Protein AF-A0A953WF84-F1 (afdb_monomer)

Nearest PDB structures (foldseek):
  5voz-assembly1_S  TM=5.093E-01  e=3.226E+00  Saccharomyces cerevisiae S288C

Mean predicted aligned error: 10.52 Å

pLDDT: mean 82.73, std 19.73, range [38.16, 98.19]

Secondary structure (DSSP, 8-state):
------------S--SS-----SS-HHHHHHHHHHHHHHHHHHHHHHHHHHHHHHTT---SSHHHHHHHHHHHHHHHHHHHHHHHHHHHHHHHTTPPPPPPPTT------HHHHHHHHHHHHHHHHHHH-

Sequence (130 aa):
MMARVALAAVALLATACTSPVSTGDRKAEADACAQLALTAANSVSELAFARIERMKVMRFASEEAMKAYTDETERLQMEAIRLDNINVSLSKRYGMPGIELDPGLTEDPTDESAAAAIAAADACAAPLLT

Solvent-accessible surface area (backbone atoms only — not comparable to full-atom values): 7764 Å² total; per-residue (Å²): 136,90,82,79,88,82,96,81,86,90,82,87,88,88,83,86,85,74,76,78,78,66,97,70,54,73,52,62,54,39,50,54,26,21,52,40,14,39,52,28,14,49,42,25,37,52,35,27,49,54,50,56,61,47,57,78,74,57,84,65,94,43,70,66,54,44,49,55,53,50,54,53,37,52,49,31,45,54,47,16,54,51,26,39,49,48,19,55,50,37,22,63,75,58,75,47,73,85,85,75,81,73,91,86,78,77,73,92,54,44,77,66,57,35,52,52,33,48,53,51,21,49,65,55,35,49,86,77,73,112

Structure (mmCIF, N/CA/C/O backbone):
data_AF-A0A953WF84-F1
#
_entry.id   AF-A0A953WF84-F1
#
loop_
_atom_site.group_PDB
_atom_site.id
_atom_site.type_symbol
_atom_site.label_atom_id
_atom_site.label_alt_id
_atom_site.label_comp_id
_atom_site.label_asym_id
_atom_site.label_entity_id
_atom_site.label_seq_id
_atom_site.pdbx_PDB_ins_code
_atom_site.Cartn_x
_atom_site.Cartn_y
_atom_site.Cartn_z
_atom_site.occupancy
_atom_site.B_iso_or_equiv
_atom_site.auth_seq_id
_atom_site.auth_comp_id
_atom_site.auth_asym_id
_atom_site.auth_atom_id
_atom_site.pdbx_PDB_model_num
ATOM 1 N N . MET A 1 1 ? -23.729 -52.289 -29.976 1.00 38.16 1 MET A N 1
ATOM 2 C CA . MET A 1 1 ? -22.721 -51.668 -30.861 1.00 38.16 1 MET A CA 1
ATOM 3 C C . MET A 1 1 ? -22.433 -50.275 -30.343 1.00 38.16 1 MET A C 1
ATOM 5 O O . MET A 1 1 ? -23.351 -49.591 -29.917 1.00 38.16 1 MET A O 1
ATOM 9 N N . MET A 1 2 ? -21.148 -49.948 -30.265 1.00 41.16 2 MET A N 1
ATOM 10 C CA . MET A 1 2 ? -20.580 -48.754 -29.647 1.00 41.16 2 MET A CA 1
ATOM 11 C C . MET A 1 2 ? -20.964 -47.467 -30.388 1.00 41.16 2 MET A C 1
ATOM 13 O O . MET A 1 2 ? -20.921 -47.445 -31.612 1.00 41.16 2 MET A O 1
ATOM 17 N N . ALA A 1 3 ? -21.192 -46.386 -29.641 1.00 42.09 3 ALA A N 1
ATOM 18 C CA . ALA A 1 3 ? -20.894 -45.027 -30.089 1.00 42.09 3 ALA A CA 1
ATOM 19 C C . ALA A 1 3 ? -20.484 -44.186 -28.867 1.00 42.09 3 ALA A C 1
ATOM 21 O O . ALA A 1 3 ? -21.308 -43.681 -28.111 1.00 42.09 3 ALA A O 1
ATOM 22 N N . ARG A 1 4 ? -19.167 -44.140 -28.641 1.00 49.97 4 ARG A N 1
ATOM 23 C CA . ARG A 1 4 ? -18.475 -43.076 -27.902 1.00 49.97 4 ARG A CA 1
ATOM 24 C C . ARG A 1 4 ? -18.451 -41.812 -28.783 1.00 49.97 4 ARG A C 1
ATOM 26 O O . ARG A 1 4 ? -18.618 -41.946 -29.992 1.00 49.97 4 ARG A O 1
ATOM 33 N N . VAL A 1 5 ? -18.071 -40.675 -28.179 1.00 42.22 5 VAL A N 1
ATOM 34 C CA . VAL A 1 5 ? -17.692 -39.374 -28.797 1.00 42.22 5 VAL A CA 1
ATOM 35 C C . VAL A 1 5 ? -18.885 -38.400 -28.920 1.00 42.22 5 VAL A C 1
ATOM 37 O O . VAL A 1 5 ? -19.907 -38.774 -29.466 1.00 42.22 5 VAL A O 1
ATOM 40 N N . ALA A 1 6 ? -18.892 -37.159 -28.414 1.00 41.75 6 ALA A N 1
ATOM 41 C CA . ALA A 1 6 ? -17.847 -36.271 -27.902 1.00 41.75 6 ALA A CA 1
ATOM 42 C C . ALA A 1 6 ? -18.375 -35.421 -26.724 1.00 41.75 6 ALA A C 1
ATOM 44 O O . ALA A 1 6 ? -19.303 -34.633 -26.887 1.00 41.75 6 ALA A O 1
ATOM 45 N N . LEU A 1 7 ? -17.733 -35.529 -25.558 1.00 44.94 7 LEU A N 1
ATOM 46 C CA . LEU A 1 7 ? -17.703 -34.466 -24.550 1.00 44.94 7 LEU A CA 1
ATOM 47 C C . LEU A 1 7 ? -16.494 -33.585 -24.888 1.00 44.94 7 LEU A C 1
ATOM 49 O O . LEU A 1 7 ? -15.373 -33.956 -24.558 1.00 44.94 7 LEU A O 1
ATOM 53 N N . ALA A 1 8 ? -16.698 -32.475 -25.595 1.00 45.12 8 ALA A N 1
ATOM 54 C CA . ALA A 1 8 ? -15.702 -31.408 -25.738 1.00 45.12 8 ALA A CA 1
ATOM 55 C C . ALA A 1 8 ? -16.340 -30.180 -26.406 1.00 45.12 8 ALA A C 1
ATOM 57 O O . ALA A 1 8 ? -16.196 -29.976 -27.606 1.00 45.12 8 ALA A O 1
ATOM 58 N N . ALA A 1 9 ? -17.079 -29.373 -25.643 1.00 45.41 9 ALA A N 1
ATOM 59 C CA . ALA A 1 9 ? -17.528 -28.055 -26.106 1.00 45.41 9 ALA A CA 1
ATOM 60 C C . ALA A 1 9 ? -17.772 -27.077 -24.943 1.00 45.41 9 ALA A C 1
ATOM 62 O O . ALA A 1 9 ? -18.699 -26.276 -24.981 1.00 45.41 9 ALA A O 1
ATOM 63 N N . VAL A 1 10 ? -16.944 -27.139 -23.895 1.00 47.72 10 VAL A N 1
ATOM 64 C CA . VAL A 1 10 ? -16.883 -26.095 -22.855 1.00 47.72 10 VAL A CA 1
ATOM 65 C C . VAL A 1 10 ? -15.442 -25.608 -22.762 1.00 47.72 10 VAL A C 1
ATOM 67 O O . VAL A 1 10 ? -14.735 -25.834 -21.790 1.00 47.72 10 VAL A O 1
ATOM 70 N N . ALA A 1 11 ? -14.966 -25.026 -23.854 1.00 51.31 11 ALA A N 1
ATOM 71 C CA . ALA A 1 11 ? -13.670 -24.371 -23.916 1.00 51.31 11 ALA A CA 1
ATOM 72 C C . ALA A 1 11 ? -13.748 -23.276 -24.973 1.00 51.31 11 ALA A C 1
ATOM 74 O O . ALA A 1 11 ? -13.166 -23.425 -26.033 1.00 51.31 11 ALA A O 1
ATOM 75 N N . LEU A 1 12 ? -14.543 -22.234 -24.724 1.00 44.34 12 LEU A N 1
ATOM 76 C CA . LEU A 1 12 ? -14.562 -20.992 -25.504 1.00 44.34 12 LEU A CA 1
ATOM 77 C C . LEU A 1 12 ? -15.381 -19.962 -24.724 1.00 44.34 12 LEU A C 1
ATOM 79 O O . LEU A 1 12 ? -16.587 -19.886 -24.907 1.00 44.34 12 LEU A O 1
ATOM 83 N N . LEU A 1 13 ? -14.726 -19.248 -23.805 1.00 43.62 13 LEU A N 1
ATOM 84 C CA . LEU A 1 13 ? -15.072 -17.885 -23.350 1.00 43.62 13 LEU A CA 1
ATOM 85 C C . LEU A 1 13 ? -13.952 -17.294 -22.458 1.00 43.62 13 LEU A C 1
ATOM 87 O O . LEU A 1 13 ? -14.205 -16.472 -21.589 1.00 43.62 13 LEU A O 1
ATOM 91 N N . ALA A 1 14 ? -12.693 -17.700 -22.676 1.00 49.69 14 ALA A N 1
ATOM 92 C CA . ALA A 1 14 ? -11.526 -17.177 -21.951 1.00 49.69 14 ALA A CA 1
ATOM 93 C C . ALA A 1 14 ? -10.543 -16.430 -22.872 1.00 49.69 14 ALA A C 1
ATOM 95 O O . ALA A 1 14 ? -9.341 -16.419 -22.634 1.00 49.69 14 ALA A O 1
ATOM 96 N N . THR A 1 15 ? -11.033 -15.824 -23.956 1.00 47.06 15 THR A N 1
ATOM 97 C CA . THR A 1 15 ? -10.188 -15.097 -24.915 1.00 47.06 15 THR A CA 1
ATOM 98 C C . THR A 1 15 ? -10.786 -13.737 -25.242 1.00 47.06 15 THR A C 1
ATOM 100 O O . THR A 1 15 ? -11.268 -13.516 -26.349 1.00 47.06 15 TH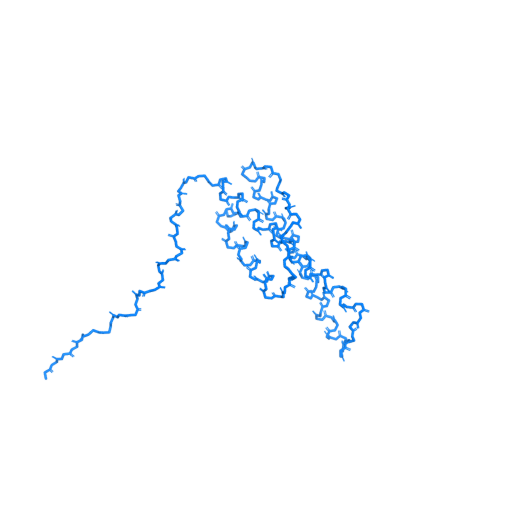R A O 1
ATOM 103 N N . ALA A 1 16 ? -10.788 -12.836 -24.262 1.00 43.97 16 ALA A N 1
ATOM 104 C CA . ALA A 1 16 ? -10.952 -11.402 -24.498 1.00 43.97 16 ALA A CA 1
ATOM 105 C C . ALA A 1 16 ? -10.440 -10.588 -23.296 1.00 43.97 16 ALA A C 1
ATOM 107 O O . ALA A 1 16 ? -11.210 -9.869 -22.684 1.00 43.97 16 ALA A O 1
ATOM 108 N N . CYS A 1 17 ? -9.166 -10.761 -22.925 1.00 47.59 17 CYS A N 1
ATOM 109 C CA . CYS A 1 17 ? -8.367 -9.793 -22.148 1.00 47.59 17 CYS A CA 1
ATOM 110 C C . CYS A 1 17 ? -6.875 -10.174 -22.216 1.00 47.59 17 CYS A C 1
ATOM 112 O O . CYS A 1 17 ? -6.156 -10.175 -21.226 1.00 47.59 17 CYS A O 1
ATOM 114 N N . THR A 1 18 ? -6.396 -10.559 -23.395 1.00 46.69 18 THR A N 1
ATOM 115 C CA . THR A 1 18 ? -4.960 -10.665 -23.668 1.00 46.69 18 THR A CA 1
ATOM 116 C C . THR A 1 18 ? -4.685 -9.838 -24.904 1.00 46.69 18 THR A C 1
ATOM 118 O O . THR A 1 18 ? -4.525 -10.347 -26.011 1.00 46.69 18 THR A O 1
ATOM 121 N N . SER A 1 19 ? -4.668 -8.519 -24.712 1.00 45.44 19 SER A N 1
ATOM 122 C CA . SER A 1 19 ? -3.903 -7.671 -25.616 1.00 45.44 19 SER A CA 1
ATOM 123 C C . SER A 1 19 ? -2.487 -8.251 -25.654 1.00 45.44 19 SER A C 1
ATOM 125 O O . SER A 1 19 ? -1.913 -8.476 -24.583 1.00 45.44 19 SER A O 1
ATOM 127 N N . PRO A 1 20 ? -1.933 -8.573 -26.834 1.00 42.94 20 PRO A N 1
ATOM 128 C CA . PRO A 1 20 ? -0.552 -9.002 -26.909 1.00 42.94 20 PRO A CA 1
ATOM 129 C C . PRO A 1 20 ? 0.289 -7.866 -26.334 1.00 42.94 20 PRO A C 1
ATOM 131 O O . PRO A 1 20 ? 0.238 -6.742 -26.834 1.00 42.94 20 PRO A O 1
ATOM 134 N N . VAL A 1 21 ? 1.019 -8.160 -25.258 1.00 48.56 21 VAL A N 1
ATOM 135 C CA . VAL A 1 21 ? 2.111 -7.315 -24.788 1.00 48.56 21 VAL A CA 1
ATOM 136 C C . VAL A 1 21 ? 3.058 -7.178 -25.972 1.00 48.56 21 VAL A C 1
ATOM 138 O O . VAL A 1 21 ? 3.762 -8.115 -26.353 1.00 48.56 21 VAL A O 1
ATOM 141 N N . SER A 1 22 ? 2.975 -6.028 -26.635 1.00 42.84 22 SER A N 1
ATOM 142 C CA . SER A 1 22 ? 3.999 -5.575 -27.556 1.00 42.84 22 SER A CA 1
ATOM 143 C C . SER A 1 22 ? 5.312 -5.678 -26.792 1.00 42.84 22 SER A C 1
ATOM 145 O O . SER A 1 22 ? 5.440 -5.094 -25.724 1.00 42.84 22 SER A O 1
ATOM 147 N N . THR A 1 23 ? 6.307 -6.387 -27.318 1.00 47.75 23 THR A N 1
ATOM 148 C CA . THR A 1 23 ? 7.679 -6.397 -26.779 1.00 47.75 23 THR A CA 1
ATOM 149 C C . THR A 1 23 ? 8.375 -5.030 -26.938 1.00 47.75 23 THR A C 1
ATOM 151 O O . THR A 1 23 ? 9.590 -4.955 -27.110 1.00 47.75 23 THR A O 1
ATOM 154 N N . GLY A 1 24 ? 7.607 -3.943 -26.957 1.00 56.66 24 GLY A N 1
ATOM 155 C CA . GLY A 1 24 ? 8.000 -2.584 -27.261 1.00 56.66 24 GLY A CA 1
ATOM 156 C C . GLY A 1 24 ? 7.669 -1.686 -26.082 1.00 56.66 24 GLY A C 1
ATOM 157 O O . GLY A 1 24 ? 6.524 -1.291 -25.904 1.00 56.66 24 GLY A O 1
ATOM 158 N N . ASP A 1 25 ? 8.731 -1.358 -25.354 1.00 80.12 25 ASP A N 1
ATOM 159 C CA . ASP A 1 25 ? 8.847 -0.366 -24.287 1.00 80.12 25 ASP A CA 1
ATOM 160 C C . ASP A 1 25 ? 8.451 -0.798 -22.862 1.00 80.12 25 ASP A C 1
ATOM 162 O O . ASP A 1 25 ? 7.482 -0.329 -22.270 1.00 80.12 25 ASP A O 1
ATOM 166 N N . ARG A 1 26 ? 9.312 -1.627 -22.246 1.00 87.69 26 ARG A N 1
ATOM 167 C CA . ARG A 1 26 ? 9.243 -1.969 -20.809 1.00 87.69 26 ARG A CA 1
ATOM 168 C C . ARG A 1 26 ? 9.201 -0.740 -19.894 1.00 87.69 26 ARG A C 1
ATOM 170 O O . ARG A 1 26 ? 8.786 -0.865 -18.748 1.00 87.69 26 ARG A O 1
ATOM 177 N N . LYS A 1 27 ? 9.651 0.429 -20.366 1.00 89.44 27 LYS A N 1
ATOM 178 C CA . LYS A 1 27 ? 9.535 1.683 -19.620 1.00 89.44 27 LYS A CA 1
ATOM 179 C C . LYS A 1 27 ? 8.082 2.154 -19.557 1.00 89.44 27 LYS A C 1
ATOM 181 O O . LYS A 1 27 ? 7.643 2.537 -18.485 1.00 89.44 27 LYS A O 1
ATOM 186 N N . ALA A 1 28 ? 7.334 2.071 -20.655 1.00 90.12 28 ALA A N 1
ATOM 187 C CA . ALA A 1 28 ? 5.911 2.412 -20.673 1.00 90.12 28 ALA A CA 1
ATOM 188 C C . ALA A 1 28 ? 5.080 1.452 -19.802 1.00 90.12 28 ALA A C 1
ATOM 190 O O . ALA A 1 28 ? 4.174 1.880 -19.094 1.00 90.12 28 ALA A O 1
ATOM 191 N N . GLU A 1 29 ? 5.422 0.161 -19.795 1.00 92.50 29 GLU A N 1
ATOM 192 C CA . GLU A 1 29 ? 4.809 -0.813 -18.878 1.00 92.50 29 GLU A CA 1
ATOM 193 C C . GLU A 1 29 ? 5.123 -0.495 -17.413 1.00 92.50 29 GLU A C 1
ATOM 195 O O . GLU A 1 29 ? 4.232 -0.516 -16.566 1.00 92.50 29 GLU A O 1
ATOM 200 N N . ALA A 1 30 ? 6.385 -0.173 -17.112 1.00 93.12 30 ALA A N 1
ATOM 201 C CA . ALA A 1 30 ? 6.794 0.221 -15.772 1.00 93.12 30 ALA A CA 1
ATOM 202 C C . ALA A 1 30 ? 6.090 1.495 -15.305 1.00 93.12 30 ALA A C 1
ATOM 204 O O . ALA A 1 30 ? 5.699 1.548 -14.144 1.00 93.12 30 ALA A O 1
ATOM 205 N N . ASP A 1 31 ? 5.899 2.473 -16.188 1.00 92.25 31 ASP A N 1
ATOM 206 C CA . ASP A 1 31 ? 5.185 3.720 -15.901 1.00 92.25 31 ASP A CA 1
ATOM 207 C C . ASP A 1 31 ? 3.725 3.439 -15.522 1.00 92.25 31 ASP A C 1
ATOM 209 O O . ASP A 1 31 ? 3.262 3.835 -14.453 1.00 92.25 31 ASP A O 1
ATOM 213 N N . ALA A 1 32 ? 3.029 2.628 -16.327 1.00 91.50 32 ALA A N 1
ATOM 214 C CA . ALA A 1 32 ? 1.656 2.218 -16.045 1.00 91.50 32 ALA A CA 1
ATOM 215 C C . ALA A 1 32 ? 1.531 1.439 -14.722 1.00 91.50 32 ALA A C 1
ATOM 217 O O . ALA A 1 32 ? 0.626 1.705 -13.927 1.00 91.50 32 ALA A O 1
ATOM 218 N N . CYS A 1 33 ? 2.445 0.501 -14.448 1.00 94.88 33 CYS A N 1
ATOM 219 C CA . CYS A 1 33 ? 2.430 -0.246 -13.190 1.00 94.88 33 CYS A CA 1
ATOM 220 C C . CYS A 1 33 ? 2.809 0.619 -11.981 1.00 94.88 33 CYS A C 1
ATOM 222 O O . CYS A 1 33 ? 2.267 0.414 -10.896 1.00 94.88 33 CYS A O 1
ATOM 224 N N . ALA A 1 34 ? 3.710 1.589 -12.145 1.00 93.81 34 ALA A N 1
ATOM 225 C CA . ALA A 1 34 ? 4.079 2.524 -11.089 1.00 93.81 34 ALA A CA 1
ATOM 226 C C . ALA A 1 34 ? 2.917 3.473 -10.754 1.00 93.81 34 ALA A C 1
ATOM 228 O O . ALA A 1 34 ? 2.628 3.677 -9.575 1.00 93.81 34 ALA A O 1
ATOM 229 N N . GLN A 1 35 ? 2.183 3.954 -11.763 1.00 92.38 35 GLN A N 1
ATOM 230 C CA . GLN A 1 35 ? 0.948 4.716 -11.568 1.00 92.38 35 GLN A CA 1
ATOM 231 C C . GLN A 1 35 ? -0.115 3.886 -10.840 1.00 92.38 35 GLN A C 1
ATOM 233 O O . GLN A 1 35 ? -0.728 4.372 -9.892 1.00 92.38 35 GLN A O 1
ATOM 238 N N . LEU A 1 36 ? -0.312 2.624 -11.238 1.00 92.38 36 LEU A N 1
ATOM 239 C CA . LEU A 1 36 ? -1.273 1.733 -10.587 1.00 92.38 36 LEU A CA 1
ATOM 240 C C . LE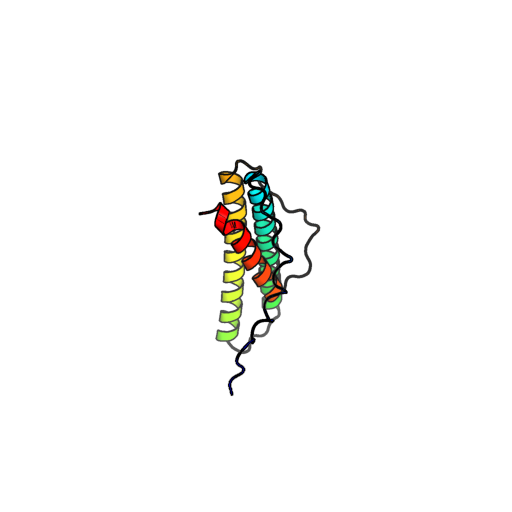U A 1 36 ? -0.908 1.471 -9.118 1.00 92.38 36 LEU A C 1
ATOM 242 O O . LEU A 1 36 ? -1.780 1.522 -8.253 1.00 92.38 36 LEU A O 1
ATOM 246 N N . ALA A 1 37 ? 0.376 1.236 -8.828 1.00 94.88 37 ALA A N 1
ATOM 247 C CA . ALA A 1 37 ? 0.869 1.066 -7.464 1.00 94.88 37 ALA A CA 1
ATOM 248 C C . ALA A 1 37 ? 0.664 2.331 -6.622 1.00 94.88 37 ALA A C 1
ATOM 250 O O . ALA A 1 37 ? 0.223 2.238 -5.480 1.00 94.88 37 ALA A O 1
ATOM 251 N N . LEU A 1 38 ? 0.909 3.511 -7.194 1.00 93.75 38 LEU A N 1
ATOM 252 C CA . LEU A 1 38 ? 0.684 4.783 -6.517 1.00 93.75 38 LEU A CA 1
ATOM 253 C C . LEU A 1 38 ? -0.807 5.032 -6.232 1.00 93.75 38 LEU A C 1
ATOM 255 O O . LEU A 1 38 ? -1.166 5.412 -5.116 1.00 93.75 38 LEU A O 1
ATOM 259 N N . THR A 1 39 ? -1.689 4.776 -7.201 1.00 91.44 39 THR A N 1
ATOM 260 C CA . THR A 1 39 ? -3.146 4.863 -7.013 1.00 91.44 39 THR A CA 1
ATOM 261 C C . THR A 1 39 ? -3.623 3.890 -5.934 1.00 91.44 39 THR A C 1
ATOM 263 O O . THR A 1 39 ? -4.389 4.280 -5.052 1.00 91.44 39 THR A O 1
ATOM 266 N N . ALA A 1 40 ? -3.126 2.649 -5.939 1.00 93.06 40 ALA A N 1
ATOM 267 C CA . ALA A 1 40 ? -3.429 1.675 -4.896 1.00 93.06 40 ALA A CA 1
ATOM 268 C C . ALA A 1 40 ? -2.921 2.138 -3.520 1.00 93.06 40 ALA A C 1
ATOM 270 O O . ALA A 1 40 ? -3.666 2.063 -2.546 1.00 93.06 40 ALA A O 1
ATOM 271 N N . ALA A 1 41 ? -1.697 2.675 -3.436 1.00 94.56 41 ALA A N 1
ATOM 272 C CA . ALA A 1 41 ? -1.132 3.201 -2.193 1.00 94.56 41 ALA A CA 1
ATOM 273 C C . ALA A 1 41 ? -2.034 4.278 -1.577 1.00 94.56 41 ALA A C 1
ATOM 275 O O . ALA A 1 41 ? -2.284 4.270 -0.372 1.00 94.56 41 ALA A O 1
ATOM 276 N N . ASN A 1 42 ? -2.572 5.170 -2.408 1.00 91.75 42 ASN A N 1
ATOM 277 C CA . ASN A 1 42 ? -3.417 6.262 -1.940 1.00 91.75 42 ASN A CA 1
ATOM 278 C C . ASN A 1 42 ? -4.808 5.784 -1.543 1.00 91.75 42 ASN A C 1
ATOM 280 O O . ASN A 1 42 ? -5.254 6.120 -0.452 1.00 91.75 42 ASN A O 1
ATOM 284 N N . SER A 1 43 ? -5.431 4.907 -2.331 1.00 91.06 43 SER A N 1
ATOM 285 C CA . SER A 1 43 ? -6.709 4.285 -1.962 1.00 91.06 43 SER A CA 1
ATOM 286 C C . SER A 1 43 ? -6.620 3.530 -0.625 1.00 91.06 43 SER A C 1
ATOM 288 O O . SER A 1 43 ? -7.481 3.665 0.246 1.00 91.06 43 SER A O 1
ATOM 290 N N . VAL A 1 44 ? -5.535 2.777 -0.409 1.00 94.94 44 VAL A N 1
ATOM 291 C CA . VAL A 1 44 ? -5.292 2.051 0.846 1.00 94.94 44 VAL A CA 1
ATOM 292 C C . VAL A 1 44 ? -5.016 3.014 2.010 1.00 94.94 44 VAL A C 1
ATOM 294 O O . VAL A 1 44 ? -5.515 2.797 3.116 1.00 94.94 44 VAL A O 1
ATOM 297 N N . SER A 1 45 ? -4.258 4.088 1.772 1.00 94.50 45 SER A N 1
ATOM 298 C CA . SER A 1 45 ? -3.982 5.133 2.767 1.00 94.50 45 SER A CA 1
ATOM 299 C C . SER A 1 45 ? -5.259 5.862 3.198 1.00 94.50 45 SER A C 1
ATOM 301 O O . SER A 1 45 ? -5.512 6.021 4.393 1.00 94.50 45 SER A O 1
ATOM 303 N N . GLU A 1 46 ? -6.115 6.235 2.247 1.00 92.62 46 GLU A N 1
ATOM 304 C CA . GLU A 1 46 ? -7.414 6.855 2.508 1.00 92.62 46 GLU A CA 1
ATOM 305 C C . GLU A 1 46 ? -8.342 5.927 3.296 1.00 92.62 46 GLU A C 1
ATOM 307 O O . GLU A 1 46 ? -8.980 6.364 4.256 1.00 92.62 46 GLU A O 1
ATOM 312 N N . LEU A 1 47 ? -8.371 4.630 2.969 1.00 95.00 47 LEU A N 1
ATOM 313 C CA . LEU A 1 47 ? -9.120 3.648 3.750 1.00 95.00 47 LEU A CA 1
ATOM 314 C C . LEU A 1 47 ? -8.590 3.559 5.184 1.00 95.00 47 LEU A C 1
ATOM 316 O O . LEU A 1 47 ? -9.378 3.579 6.131 1.00 95.00 47 LEU A O 1
ATOM 320 N N . ALA A 1 48 ? -7.270 3.483 5.367 1.00 96.25 48 ALA A N 1
ATOM 321 C CA . ALA A 1 48 ? -6.660 3.465 6.692 1.00 96.25 48 ALA A CA 1
ATOM 322 C C . ALA A 1 48 ? -7.005 4.738 7.483 1.00 96.25 48 ALA A C 1
ATOM 324 O O . ALA A 1 48 ? -7.393 4.656 8.649 1.00 96.25 48 ALA A O 1
ATOM 325 N N . PHE A 1 49 ? -6.952 5.904 6.839 1.00 94.75 49 PHE A N 1
ATOM 326 C CA . PHE A 1 49 ? -7.347 7.174 7.438 1.00 94.75 49 PHE A CA 1
ATOM 327 C C . PHE A 1 49 ? -8.827 7.179 7.845 1.00 94.75 49 PHE A C 1
ATOM 329 O O . PHE A 1 49 ? -9.152 7.457 9.001 1.00 94.75 49 PHE A O 1
ATOM 336 N N . ALA A 1 50 ? -9.733 6.775 6.952 1.00 93.38 50 ALA A N 1
ATOM 337 C CA . ALA A 1 50 ? -11.157 6.660 7.254 1.00 93.38 50 ALA A CA 1
ATOM 338 C C . ALA A 1 50 ? -11.412 5.686 8.415 1.00 93.38 50 ALA A C 1
ATOM 340 O O . ALA A 1 50 ? -12.285 5.916 9.258 1.00 93.38 50 ALA A O 1
ATOM 341 N N . ARG A 1 51 ? -10.630 4.603 8.507 1.00 94.94 51 ARG A N 1
ATOM 342 C CA . ARG A 1 51 ? -10.702 3.663 9.628 1.00 94.94 51 ARG A CA 1
ATOM 343 C C . ARG A 1 51 ? -10.292 4.311 10.947 1.00 94.94 51 ARG A C 1
ATOM 345 O O . ARG A 1 51 ? -11.022 4.110 11.918 1.00 94.94 51 ARG A O 1
ATOM 352 N N . ILE A 1 52 ? -9.212 5.095 10.977 1.00 95.94 52 ILE A N 1
ATOM 353 C CA . ILE A 1 52 ? -8.776 5.865 12.157 1.00 95.94 52 ILE A CA 1
ATOM 354 C C . ILE A 1 52 ? -9.866 6.848 12.590 1.00 95.94 52 ILE A C 1
ATOM 356 O O . ILE A 1 52 ? -10.198 6.919 13.773 1.00 95.94 52 ILE A O 1
ATOM 360 N N . GLU A 1 53 ? -10.469 7.577 11.648 1.00 95.38 53 GLU A N 1
ATOM 361 C CA . GLU A 1 53 ? -11.560 8.505 11.963 1.00 95.38 53 GLU A CA 1
ATOM 362 C C . GLU A 1 53 ? -12.769 7.773 12.556 1.00 95.38 53 GLU A C 1
ATOM 364 O O . GLU A 1 53 ? -13.320 8.203 13.572 1.00 95.38 53 GLU A O 1
ATOM 369 N N . ARG A 1 54 ? -13.133 6.605 12.009 1.00 93.31 54 ARG A N 1
ATOM 370 C CA . ARG A 1 54 ? -14.191 5.758 12.582 1.00 93.31 54 ARG A CA 1
ATOM 371 C C . ARG A 1 54 ? -13.862 5.287 14.002 1.00 93.31 54 ARG A C 1
ATOM 373 O O . ARG A 1 54 ? -14.764 5.266 14.838 1.00 93.31 54 ARG A O 1
ATOM 380 N N . MET A 1 55 ? -12.603 4.957 14.313 1.00 93.62 55 MET A N 1
ATOM 381 C CA . MET A 1 55 ? -12.207 4.521 15.665 1.00 93.62 55 MET A CA 1
ATOM 382 C C . MET A 1 55 ? -12.505 5.567 16.739 1.00 93.62 55 MET A C 1
ATOM 384 O O . MET A 1 55 ? -12.836 5.193 17.859 1.00 93.62 55 MET A O 1
ATOM 388 N N . LYS A 1 56 ? -12.442 6.864 16.410 1.00 94.00 56 LYS A N 1
ATOM 389 C CA . LYS A 1 56 ? -12.699 7.951 17.372 1.00 94.00 56 LYS A CA 1
ATOM 390 C C . LYS A 1 56 ? -14.122 7.942 17.932 1.00 94.00 56 LYS A C 1
ATOM 392 O O . LYS A 1 56 ? -14.358 8.486 19.008 1.00 94.00 56 LYS A O 1
ATOM 397 N N . VAL A 1 57 ? -15.070 7.354 17.203 1.00 94.56 57 VAL A N 1
ATOM 398 C CA . VAL A 1 57 ? -16.501 7.347 17.552 1.00 94.56 57 VAL A CA 1
ATOM 399 C C . VAL A 1 57 ? -17.083 5.938 17.701 1.00 94.56 57 VAL A C 1
ATOM 401 O O . VAL A 1 57 ? -18.237 5.785 18.104 1.00 94.56 57 VAL A O 1
ATOM 404 N N . MET A 1 58 ? -16.304 4.899 17.394 1.00 93.75 58 MET A N 1
ATOM 405 C CA . MET A 1 58 ? -16.734 3.507 17.477 1.00 93.75 58 MET A CA 1
ATOM 406 C C . MET A 1 58 ? -16.733 3.013 18.927 1.00 93.75 58 MET A C 1
ATOM 408 O O . MET A 1 58 ? -15.808 3.263 19.695 1.00 93.75 58 MET A O 1
ATOM 412 N N . ARG A 1 59 ? -17.770 2.257 19.299 1.00 95.56 59 ARG A N 1
ATOM 413 C CA . ARG A 1 59 ? -17.787 1.475 20.540 1.00 95.56 59 ARG A CA 1
ATOM 414 C C . ARG A 1 59 ? -17.487 0.024 20.202 1.00 95.56 59 ARG A C 1
ATOM 416 O O . ARG A 1 59 ? -18.288 -0.625 19.534 1.00 95.56 59 ARG A O 1
ATOM 423 N N . PHE A 1 60 ? -16.347 -0.471 20.662 1.00 95.88 60 PHE A N 1
ATOM 424 C CA . PHE A 1 60 ? -15.967 -1.865 20.471 1.00 95.88 60 PHE A CA 1
ATOM 425 C C . PHE A 1 60 ? -16.702 -2.772 21.459 1.00 95.88 60 PHE A C 1
ATOM 427 O O . PHE A 1 60 ? -16.936 -2.398 22.607 1.00 95.88 60 PHE A O 1
ATOM 434 N N . ALA A 1 61 ? -17.069 -3.970 21.002 1.00 95.12 61 ALA A N 1
ATOM 435 C CA . ALA A 1 61 ? -17.738 -4.970 21.834 1.00 95.12 61 ALA A CA 1
ATOM 436 C C . ALA A 1 61 ? -16.788 -5.624 22.855 1.00 95.12 61 ALA A C 1
ATOM 438 O O . ALA A 1 61 ? -17.245 -6.118 23.883 1.00 95.12 61 ALA A O 1
ATOM 439 N N . SER A 1 62 ? -15.483 -5.626 22.570 1.00 97.25 62 SER A N 1
ATOM 440 C CA . SER A 1 6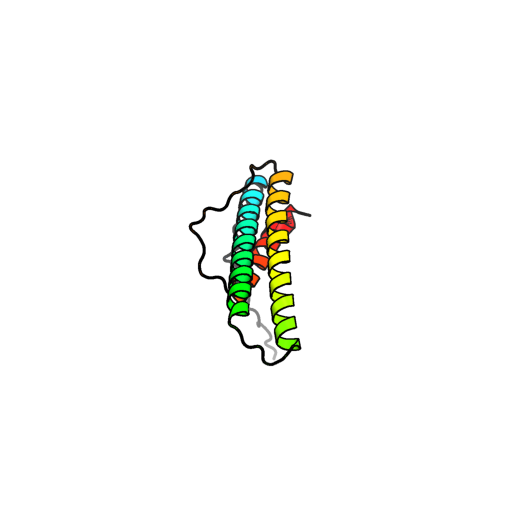2 ? -14.433 -6.141 23.448 1.00 97.25 62 SER A CA 1
ATOM 441 C C . SER A 1 62 ? -13.070 -5.525 23.107 1.00 97.25 62 SER A C 1
ATOM 443 O O . SER A 1 62 ? -12.918 -4.857 22.077 1.00 97.25 62 SER A O 1
ATOM 445 N N . GLU A 1 63 ? -12.069 -5.767 23.955 1.00 96.50 63 GLU A N 1
ATOM 446 C CA . GLU A 1 63 ? -10.680 -5.368 23.694 1.00 96.50 63 GLU A CA 1
ATOM 447 C C . GLU A 1 63 ? -10.097 -6.101 22.480 1.00 96.50 63 GLU A C 1
ATOM 449 O O . GLU A 1 63 ? -9.373 -5.503 21.687 1.00 96.50 63 GLU A O 1
ATOM 454 N N . GLU A 1 64 ? -10.467 -7.366 22.271 1.00 97.81 64 GLU A N 1
ATOM 455 C CA . GLU A 1 64 ? -10.047 -8.145 21.104 1.00 97.81 64 GLU A CA 1
ATOM 456 C C . GLU A 1 64 ? -10.606 -7.555 19.807 1.00 97.81 64 GLU A C 1
ATOM 458 O O . GLU A 1 64 ? -9.893 -7.488 18.807 1.00 97.81 64 GLU A O 1
ATOM 463 N N . ALA A 1 65 ? -11.855 -7.074 19.820 1.00 96.31 65 ALA A N 1
ATOM 464 C CA . ALA A 1 65 ? -12.453 -6.407 18.666 1.00 96.31 65 ALA A CA 1
ATOM 465 C C . ALA A 1 65 ? -11.743 -5.082 18.343 1.00 96.31 65 ALA A C 1
ATOM 467 O O . ALA A 1 65 ? -11.501 -4.781 17.174 1.00 96.31 65 ALA A O 1
ATOM 468 N N . MET A 1 66 ? -11.374 -4.312 19.373 1.00 96.94 66 MET A N 1
ATOM 469 C CA . MET A 1 66 ? -10.567 -3.101 19.208 1.00 96.94 66 MET A CA 1
ATOM 470 C C . MET A 1 66 ? -9.195 -3.436 18.625 1.00 96.94 66 MET A C 1
ATOM 472 O O . MET A 1 66 ? -8.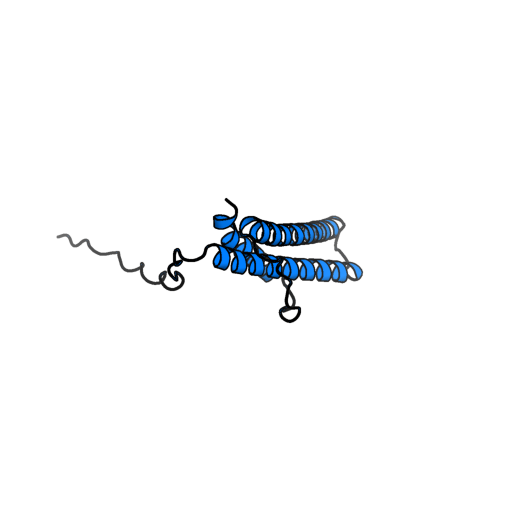784 -2.827 17.641 1.00 96.94 66 MET A O 1
ATOM 476 N N . LYS A 1 67 ? -8.509 -4.436 19.190 1.00 97.81 67 LYS A N 1
ATOM 477 C CA . LYS A 1 67 ? -7.191 -4.862 18.722 1.00 97.81 67 LYS A CA 1
ATOM 478 C C . LYS A 1 67 ? -7.226 -5.325 17.267 1.00 97.81 67 LYS A C 1
ATOM 480 O O . LYS A 1 67 ? -6.412 -4.857 16.483 1.00 97.81 67 LYS A O 1
ATOM 485 N N . ALA A 1 68 ? -8.179 -6.175 16.890 1.00 97.25 68 ALA A N 1
ATOM 486 C CA . ALA A 1 68 ? -8.308 -6.643 15.512 1.00 97.25 68 ALA A CA 1
ATOM 487 C C . ALA A 1 68 ? -8.529 -5.483 14.527 1.00 97.25 68 ALA A C 1
ATOM 489 O O . ALA A 1 68 ? -7.962 -5.472 13.436 1.00 97.25 68 ALA A O 1
ATOM 490 N N . TYR A 1 69 ? -9.322 -4.480 14.916 1.00 96.44 69 TYR A N 1
ATOM 491 C CA . TYR A 1 69 ? -9.544 -3.302 14.084 1.00 96.44 69 TYR A CA 1
ATOM 492 C C . TYR A 1 69 ? -8.278 -2.440 13.946 1.00 96.44 69 TYR A C 1
ATOM 494 O O . TYR A 1 69 ? -7.984 -1.972 12.841 1.00 96.44 69 TYR A O 1
ATOM 502 N N . THR A 1 70 ? -7.538 -2.234 15.040 1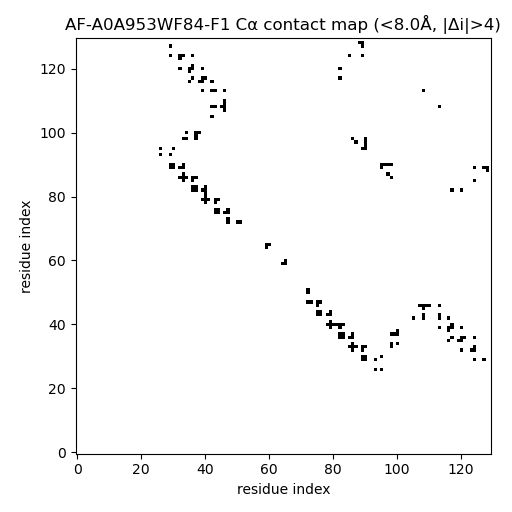.00 97.12 70 THR A N 1
ATOM 503 C CA . THR A 1 70 ? -6.267 -1.493 15.047 1.00 97.12 70 THR A CA 1
ATOM 504 C C . THR A 1 70 ? -5.207 -2.204 14.214 1.00 97.12 70 THR A C 1
ATOM 506 O O . THR A 1 70 ? -4.642 -1.579 13.323 1.00 97.12 70 THR A O 1
ATOM 509 N N . ASP A 1 71 ? -5.002 -3.505 14.432 1.00 98.12 71 ASP A N 1
ATOM 510 C CA . ASP A 1 71 ? -4.014 -4.312 13.708 1.00 98.12 71 ASP A CA 1
ATOM 511 C C . ASP A 1 71 ? -4.273 -4.267 12.193 1.00 98.12 71 ASP A C 1
ATOM 513 O O . ASP A 1 71 ? -3.353 -4.082 11.399 1.00 98.12 71 ASP A O 1
ATOM 517 N N . GLU A 1 72 ? -5.539 -4.369 11.777 1.00 96.62 72 GLU A N 1
ATOM 518 C CA . GLU A 1 72 ? -5.908 -4.259 10.364 1.00 96.62 72 GLU A CA 1
ATOM 519 C C . GLU A 1 72 ? -5.650 -2.853 9.803 1.00 96.62 72 GLU A C 1
ATOM 521 O O . GLU A 1 72 ? -5.218 -2.690 8.664 1.00 96.62 72 GLU A O 1
ATOM 526 N N . THR A 1 73 ? -5.872 -1.816 10.609 1.00 97.25 73 THR A N 1
ATOM 527 C CA . THR A 1 73 ? -5.609 -0.428 10.209 1.00 97.25 73 THR A CA 1
ATOM 528 C C . THR A 1 73 ? -4.108 -0.163 10.059 1.00 97.25 73 THR A C 1
ATOM 530 O O . THR A 1 73 ? -3.695 0.490 9.102 1.00 97.25 73 THR A O 1
ATOM 533 N N . GLU A 1 74 ? -3.279 -0.701 10.955 1.00 97.88 74 GLU A N 1
ATOM 534 C CA . GLU A 1 74 ? -1.815 -0.653 10.850 1.00 97.88 74 GLU A CA 1
ATOM 535 C C . GLU A 1 74 ? -1.313 -1.439 9.636 1.00 97.88 74 GLU A C 1
ATOM 537 O O . GLU A 1 74 ? -0.455 -0.953 8.895 1.00 97.88 74 GLU A O 1
ATOM 542 N N . ARG A 1 75 ? -1.891 -2.618 9.373 1.00 97.88 75 ARG A N 1
ATOM 543 C CA . ARG A 1 75 ? -1.589 -3.410 8.176 1.00 97.88 75 ARG A CA 1
ATOM 544 C C . ARG A 1 75 ? -1.828 -2.599 6.905 1.00 97.88 75 ARG A C 1
ATOM 546 O O . ARG A 1 75 ? -0.957 -2.580 6.042 1.00 97.88 75 ARG A O 1
ATOM 553 N N . LEU A 1 76 ? -2.966 -1.911 6.795 1.00 97.50 76 LEU A N 1
ATOM 554 C CA . LEU A 1 76 ? -3.278 -1.063 5.639 1.00 97.50 76 LEU A CA 1
ATOM 555 C C . LEU A 1 76 ? -2.271 0.089 5.484 1.00 97.50 76 LEU A C 1
ATOM 557 O O . LEU A 1 76 ? -1.808 0.338 4.376 1.00 97.50 76 LEU A O 1
ATOM 561 N N . GLN A 1 77 ? -1.853 0.746 6.570 1.00 97.56 77 GLN A N 1
ATOM 562 C CA . GLN A 1 77 ? -0.817 1.791 6.491 1.00 97.56 77 GLN A CA 1
ATOM 563 C C . GLN A 1 77 ? 0.516 1.246 5.965 1.00 97.56 77 GLN A C 1
ATOM 565 O O . GLN A 1 77 ? 1.134 1.842 5.082 1.00 97.56 77 GLN A O 1
ATOM 570 N N . MET A 1 78 ? 0.949 0.093 6.480 1.00 98.19 78 MET A N 1
ATOM 571 C CA . MET A 1 78 ? 2.168 -0.569 6.010 1.00 98.19 78 MET A CA 1
ATOM 572 C C . MET A 1 78 ? 2.057 -0.987 4.541 1.00 98.1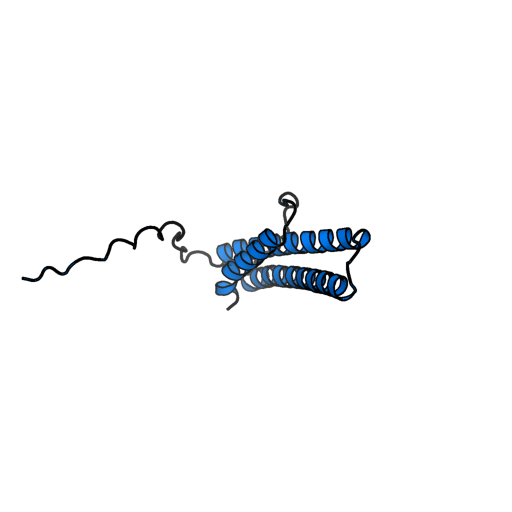9 78 MET A C 1
ATOM 574 O O . MET A 1 78 ? 3.026 -0.878 3.789 1.00 98.19 78 MET A O 1
ATOM 578 N N . GLU A 1 79 ? 0.872 -1.421 4.122 1.00 97.88 79 GLU A N 1
ATOM 579 C CA . GLU A 1 79 ? 0.583 -1.809 2.746 1.00 97.88 79 GLU A CA 1
ATOM 580 C C . GLU A 1 79 ? 0.630 -0.610 1.787 1.00 97.88 79 GLU A C 1
ATOM 582 O O . GLU A 1 79 ? 1.238 -0.703 0.722 1.00 97.88 79 GLU A O 1
ATOM 587 N N . ALA A 1 80 ? 0.090 0.545 2.187 1.00 96.62 80 ALA A N 1
ATOM 588 C CA . ALA A 1 80 ? 0.202 1.786 1.421 1.00 96.62 80 ALA A CA 1
ATOM 589 C C . ALA A 1 80 ? 1.672 2.190 1.206 1.00 96.62 80 ALA A C 1
ATOM 591 O O . ALA A 1 80 ? 2.080 2.488 0.085 1.00 96.62 80 ALA A O 1
ATOM 592 N N . ILE A 1 81 ? 2.498 2.114 2.257 1.00 97.25 81 ILE A N 1
ATOM 593 C CA . ILE A 1 81 ? 3.942 2.386 2.168 1.00 97.25 81 ILE A CA 1
ATOM 594 C C . ILE A 1 81 ? 4.636 1.382 1.237 1.00 97.25 81 ILE A C 1
ATOM 596 O O . ILE A 1 81 ? 5.515 1.749 0.456 1.00 97.25 81 ILE A O 1
ATOM 600 N N . ARG A 1 82 ? 4.275 0.096 1.303 1.00 98.06 82 ARG A N 1
ATOM 601 C CA . ARG A 1 82 ? 4.836 -0.938 0.420 1.00 98.06 82 ARG A CA 1
ATOM 602 C C . ARG A 1 82 ? 4.527 -0.648 -1.051 1.00 98.06 82 ARG A C 1
ATOM 604 O O . ARG A 1 82 ? 5.421 -0.767 -1.887 1.00 98.06 82 ARG A O 1
ATOM 611 N N . LEU A 1 83 ? 3.291 -0.264 -1.357 1.00 97.31 83 LEU A N 1
ATOM 612 C CA . LEU A 1 83 ? 2.851 0.071 -2.711 1.00 97.31 83 LEU A CA 1
ATOM 613 C C . LEU A 1 83 ? 3.545 1.331 -3.249 1.00 97.31 83 LEU A C 1
ATOM 615 O O . LEU A 1 83 ? 4.000 1.340 -4.392 1.00 97.31 83 LEU A O 1
ATOM 619 N N . ASP A 1 84 ? 3.732 2.354 -2.416 1.00 95.81 84 ASP A N 1
ATOM 620 C CA . ASP A 1 84 ? 4.515 3.534 -2.798 1.00 95.81 84 ASP A CA 1
ATOM 621 C C . ASP A 1 84 ? 5.985 3.173 -3.088 1.00 95.81 84 ASP A C 1
ATOM 623 O O . ASP A 1 84 ? 6.565 3.573 -4.100 1.00 95.81 84 ASP A O 1
ATOM 627 N N . ASN A 1 85 ? 6.572 2.283 -2.282 1.00 96.44 85 ASN A N 1
ATOM 628 C CA . ASN A 1 85 ? 7.910 1.758 -2.550 1.00 96.44 85 ASN A CA 1
ATOM 629 C C . ASN A 1 85 ? 7.996 0.974 -3.870 1.00 96.44 85 ASN A C 1
ATOM 631 O O . ASN A 1 85 ? 9.063 0.966 -4.490 1.00 96.44 85 ASN A O 1
ATOM 635 N N . ILE A 1 86 ? 6.913 0.338 -4.334 1.00 96.50 86 ILE A N 1
ATOM 636 C CA . ILE A 1 86 ? 6.867 -0.283 -5.666 1.00 96.50 86 ILE A CA 1
ATOM 637 C C . ILE A 1 86 ? 6.967 0.787 -6.753 1.00 96.50 86 ILE A C 1
ATOM 639 O O . ILE A 1 86 ? 7.805 0.636 -7.645 1.00 96.50 86 ILE A O 1
ATOM 643 N N . ASN A 1 87 ? 6.191 1.875 -6.659 1.00 94.81 87 ASN A N 1
ATOM 644 C CA . ASN A 1 87 ? 6.299 3.015 -7.578 1.00 94.81 87 ASN A CA 1
ATOM 645 C C . ASN A 1 87 ? 7.745 3.530 -7.626 1.00 94.81 87 ASN A C 1
ATOM 647 O O . ASN A 1 87 ? 8.365 3.541 -8.692 1.00 94.81 87 ASN A O 1
ATOM 651 N N . VAL A 1 88 ? 8.323 3.878 -6.473 1.00 95.06 88 VAL A N 1
ATOM 652 C CA . VAL A 1 88 ? 9.701 4.392 -6.395 1.00 95.06 88 VAL A CA 1
ATOM 653 C C . VAL A 1 88 ? 10.700 3.399 -7.001 1.00 95.06 88 VAL A C 1
ATOM 655 O O . VAL A 1 88 ? 11.619 3.793 -7.727 1.00 95.06 88 VAL A O 1
ATOM 658 N N . SER A 1 89 ? 10.523 2.102 -6.740 1.00 95.50 89 SER A N 1
ATOM 659 C CA . SER A 1 89 ? 11.414 1.052 -7.248 1.00 95.50 89 SER A CA 1
ATOM 660 C C . SER A 1 89 ? 11.344 0.912 -8.767 1.00 95.50 89 SER A C 1
ATOM 662 O O . SER A 1 89 ? 12.391 0.819 -9.413 1.00 95.50 89 SER A O 1
ATOM 664 N N . LEU A 1 90 ? 10.139 0.930 -9.344 1.00 94.50 90 LEU A N 1
ATOM 665 C CA . LEU A 1 90 ? 9.933 0.903 -10.792 1.00 94.50 90 LEU A CA 1
ATOM 666 C C . LEU A 1 90 ? 10.505 2.168 -11.441 1.00 94.50 90 LEU A C 1
ATOM 668 O O . LEU A 1 90 ? 11.320 2.070 -12.361 1.00 94.50 90 LEU A O 1
ATOM 672 N N . SER A 1 91 ? 10.175 3.344 -10.902 1.00 93.38 91 SER A N 1
ATOM 673 C CA . SER A 1 91 ? 10.662 4.636 -11.392 1.00 93.38 91 SER A CA 1
ATOM 674 C C . SER A 1 91 ? 12.187 4.692 -11.437 1.00 93.38 91 SER A C 1
ATOM 676 O O . SER A 1 91 ? 12.784 5.026 -12.464 1.00 93.38 91 SER A O 1
ATOM 678 N N . LYS A 1 92 ? 12.846 4.239 -10.365 1.00 93.62 92 LYS A N 1
ATOM 679 C CA . LYS A 1 92 ? 14.307 4.147 -10.302 1.00 93.62 92 LYS A CA 1
ATOM 680 C C . LYS A 1 92 ? 14.878 3.123 -11.285 1.00 93.62 92 LYS A C 1
ATOM 682 O O . LYS A 1 92 ? 15.853 3.428 -11.970 1.00 93.62 92 LYS A O 1
ATOM 687 N N . ARG A 1 93 ? 14.313 1.911 -11.346 1.00 93.94 93 ARG A N 1
ATOM 688 C CA . ARG A 1 93 ? 14.826 0.810 -12.184 1.00 93.94 93 ARG A CA 1
ATOM 689 C C . ARG A 1 93 ? 14.780 1.156 -13.675 1.00 93.94 93 ARG A C 1
ATOM 691 O O . ARG A 1 93 ? 15.688 0.767 -14.405 1.00 93.94 93 ARG A O 1
ATOM 698 N N . TYR A 1 94 ? 13.767 1.903 -14.108 1.00 92.50 94 TYR A N 1
ATOM 699 C CA . TYR A 1 94 ? 13.534 2.232 -15.517 1.00 92.50 94 TYR A CA 1
ATOM 700 C C . TYR A 1 94 ? 13.870 3.689 -15.890 1.00 92.50 94 TYR A C 1
ATOM 702 O O . TYR A 1 94 ? 13.607 4.116 -17.018 1.00 92.50 94 TYR A O 1
ATOM 710 N N . GLY A 1 95 ? 14.481 4.458 -14.980 1.00 91.31 95 GLY A N 1
ATOM 711 C CA . GLY A 1 95 ? 14.892 5.844 -15.237 1.00 91.31 95 GLY A CA 1
ATOM 712 C C . GLY A 1 95 ? 13.712 6.751 -15.604 1.00 91.31 95 GLY A C 1
ATOM 713 O O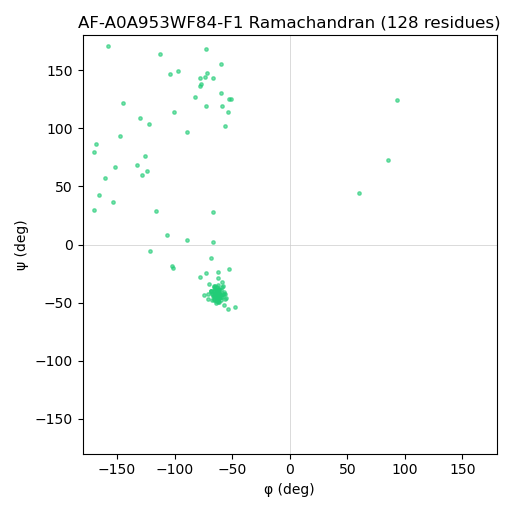 . GLY A 1 95 ? 13.776 7.497 -16.589 1.00 91.31 95 GLY A O 1
ATOM 714 N N . MET A 1 96 ? 12.612 6.619 -14.866 1.00 90.38 96 MET A N 1
ATOM 715 C CA . MET A 1 96 ? 11.401 7.431 -15.000 1.00 90.38 96 MET A CA 1
ATOM 716 C C . MET A 1 96 ? 11.431 8.567 -13.968 1.00 90.38 96 MET A C 1
ATOM 718 O O . MET A 1 96 ? 12.039 8.405 -12.904 1.00 90.38 96 MET A O 1
ATOM 722 N N . PRO A 1 97 ? 10.825 9.729 -14.269 1.00 83.88 97 PRO A N 1
ATOM 723 C CA . PRO A 1 97 ? 10.568 10.728 -13.237 1.00 83.88 97 PRO A CA 1
ATOM 724 C C . PRO A 1 97 ? 9.676 10.125 -12.142 1.00 83.88 97 PRO A C 1
ATOM 726 O O . PRO A 1 97 ? 8.947 9.169 -12.392 1.00 83.88 97 PRO A O 1
ATOM 729 N N . GLY A 1 98 ? 9.746 10.669 -10.925 1.00 74.69 98 GLY A N 1
ATOM 730 C CA . GLY A 1 98 ? 8.806 10.283 -9.874 1.00 74.69 98 GLY A CA 1
ATOM 731 C C . GLY A 1 98 ? 7.379 10.590 -10.321 1.00 74.69 98 GLY A C 1
ATOM 732 O O . GLY A 1 98 ? 7.117 11.686 -10.815 1.00 74.69 98 GLY A O 1
ATOM 733 N N . ILE A 1 99 ? 6.488 9.612 -10.182 1.00 80.38 99 ILE A N 1
ATOM 734 C CA . ILE A 1 99 ? 5.071 9.781 -10.491 1.00 80.38 99 ILE A CA 1
ATOM 735 C C . ILE A 1 99 ? 4.404 10.427 -9.281 1.00 80.38 99 ILE A C 1
ATOM 737 O O . ILE A 1 99 ? 4.522 9.923 -8.163 1.00 80.38 99 ILE A O 1
ATOM 741 N N . GLU A 1 100 ? 3.702 11.529 -9.520 1.00 75.38 100 GLU A N 1
ATOM 742 C CA . GLU A 1 100 ? 2.815 12.166 -8.552 1.00 75.38 100 GLU A CA 1
ATOM 743 C C . GLU A 1 100 ? 1.367 11.846 -8.918 1.00 75.38 100 GLU A C 1
ATOM 745 O O . GLU A 1 100 ? 1.018 11.702 -10.091 1.00 75.38 100 GLU A O 1
ATOM 750 N N . LEU A 1 101 ? 0.515 11.710 -7.908 1.00 70.19 101 LEU A N 1
ATOM 751 C CA . LEU A 1 101 ? -0.898 11.441 -8.130 1.00 70.19 101 LEU A CA 1
ATOM 752 C C . LEU A 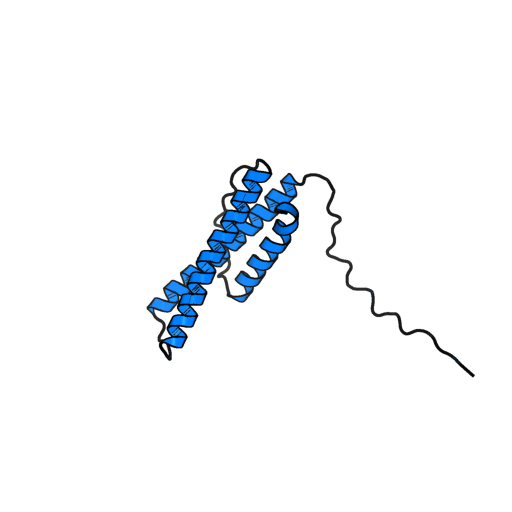1 101 ? -1.639 12.708 -8.528 1.00 70.19 101 LEU A C 1
ATOM 754 O O . LEU A 1 101 ? -1.492 13.746 -7.885 1.00 70.19 101 LEU A O 1
ATOM 758 N N . ASP A 1 102 ? -2.504 12.580 -9.530 1.00 65.81 102 ASP A N 1
ATOM 759 C CA . ASP A 1 102 ? -3.545 13.567 -9.781 1.00 65.81 102 ASP A CA 1
ATOM 760 C C . ASP A 1 102 ? -4.623 13.439 -8.681 1.00 65.81 102 ASP A C 1
ATOM 762 O O . ASP A 1 102 ? -5.221 12.366 -8.543 1.00 65.81 102 ASP A O 1
ATOM 766 N N . PRO A 1 103 ? -4.882 14.489 -7.877 1.00 57.66 103 PRO A N 1
ATOM 767 C CA . PRO A 1 103 ? -5.809 14.446 -6.740 1.00 57.66 103 PRO A CA 1
ATOM 768 C C . PRO A 1 103 ? -7.293 14.242 -7.109 1.00 57.66 103 PRO A C 1
ATOM 770 O O . PRO A 1 103 ? -8.147 14.269 -6.227 1.00 57.66 103 PRO A O 1
ATOM 773 N N . GLY A 1 104 ? -7.637 14.071 -8.390 1.00 51.56 104 GLY A N 1
ATOM 774 C CA . GLY A 1 104 ? -9.020 14.011 -8.876 1.00 51.56 104 GLY A CA 1
ATOM 775 C C . GLY A 1 104 ? -9.702 12.636 -8.910 1.00 51.56 104 GLY A C 1
ATOM 776 O O . GLY A 1 104 ? -10.819 12.554 -9.419 1.00 51.56 104 GLY A O 1
ATOM 777 N N . LEU A 1 105 ? -9.067 11.558 -8.441 1.00 52.53 105 LEU A N 1
ATOM 778 C CA . LEU A 1 105 ? -9.523 10.180 -8.690 1.00 52.53 105 LEU A CA 1
ATOM 779 C C . LEU A 1 105 ? -9.654 9.343 -7.415 1.00 52.53 105 LEU A C 1
ATOM 781 O O . LEU A 1 105 ? -9.009 8.302 -7.306 1.00 52.53 105 LEU A O 1
ATOM 785 N N . THR A 1 106 ? -10.486 9.751 -6.458 1.00 55.16 106 THR A N 1
ATOM 786 C CA . THR A 1 106 ? -10.821 8.854 -5.343 1.00 55.16 106 THR A CA 1
ATOM 787 C C . THR A 1 106 ? -12.330 8.768 -5.123 1.00 55.16 106 THR A C 1
ATOM 789 O O . THR A 1 106 ? -13.001 9.715 -4.720 1.00 55.16 106 THR A O 1
ATOM 792 N N . GLU A 1 107 ? -12.888 7.606 -5.476 1.00 65.31 107 GLU A N 1
ATOM 793 C CA . GLU A 1 107 ? -14.122 7.112 -4.864 1.00 65.31 107 GLU A CA 1
ATOM 794 C C . GLU A 1 107 ? -13.793 6.673 -3.430 1.00 65.31 107 GLU A C 1
ATOM 796 O O . GLU A 1 107 ? -12.690 6.180 -3.186 1.00 65.31 107 GLU A O 1
ATOM 801 N N . ASP A 1 108 ? -14.738 6.819 -2.495 1.00 77.44 108 ASP A N 1
ATOM 802 C CA . ASP A 1 108 ? -14.554 6.400 -1.100 1.00 77.44 108 ASP A CA 1
ATOM 803 C C . ASP A 1 108 ? -14.117 4.919 -1.031 1.00 77.44 108 ASP A C 1
ATOM 805 O O . ASP A 1 108 ? -14.898 4.026 -1.389 1.00 77.44 108 ASP A O 1
ATOM 809 N N . PRO A 1 109 ? -12.890 4.609 -0.570 1.00 83.62 109 PRO A N 1
ATOM 810 C CA . PRO A 1 109 ? -12.366 3.255 -0.647 1.00 83.62 109 PRO A CA 1
ATOM 811 C C . PRO A 1 109 ? -13.034 2.320 0.368 1.00 83.62 109 PRO A C 1
ATOM 813 O O . PRO A 1 109 ? -13.332 2.679 1.511 1.00 83.62 109 PRO A O 1
ATOM 816 N N . THR A 1 110 ? -13.225 1.070 -0.048 1.00 90.88 110 THR A N 1
ATOM 817 C CA . THR A 1 110 ? -13.743 -0.041 0.762 1.00 90.88 110 THR A CA 1
ATOM 818 C C . THR A 1 110 ? -12.659 -1.095 0.976 1.00 90.88 110 THR A C 1
ATOM 820 O O . THR A 1 110 ? -11.671 -1.130 0.243 1.00 90.88 110 THR A O 1
ATOM 823 N N . ASP A 1 111 ? -12.845 -1.995 1.948 1.00 90.75 111 ASP A N 1
ATOM 824 C CA . ASP A 1 111 ? -11.904 -3.106 2.165 1.00 90.75 111 ASP A CA 1
ATOM 825 C C . ASP A 1 111 ? -11.770 -3.988 0.894 1.00 90.75 111 ASP A C 1
ATOM 827 O O . ASP A 1 111 ? -10.675 -4.441 0.563 1.00 90.75 111 ASP A O 1
ATOM 831 N N . GLU A 1 112 ? -12.859 -4.179 0.134 1.00 91.94 112 GLU A N 1
ATOM 832 C CA . GLU A 1 112 ? -12.862 -4.951 -1.120 1.00 91.94 112 GLU A CA 1
ATOM 833 C C . GLU A 1 112 ? -12.131 -4.222 -2.255 1.00 91.94 112 GLU A C 1
ATOM 835 O O . GLU A 1 112 ? -11.273 -4.812 -2.918 1.00 91.94 112 GLU A O 1
ATOM 840 N N . SER A 1 113 ? -12.414 -2.931 -2.460 1.00 90.56 113 SER A N 1
ATOM 841 C CA . SER A 1 113 ? -11.748 -2.146 -3.506 1.00 90.56 113 SER A CA 1
ATOM 842 C C . SER A 1 113 ? -10.255 -1.968 -3.219 1.00 90.56 113 SER A C 1
ATOM 844 O O . SER A 1 113 ? -9.447 -2.034 -4.144 1.00 90.56 113 SER A O 1
ATOM 846 N N . ALA A 1 114 ? -9.869 -1.827 -1.947 1.00 90.88 114 ALA A N 1
ATOM 847 C CA . ALA A 1 114 ? -8.471 -1.789 -1.528 1.00 90.88 114 ALA A CA 1
ATOM 848 C C . ALA A 1 114 ? -7.757 -3.121 -1.812 1.00 90.88 114 ALA A C 1
ATOM 850 O O . ALA A 1 114 ? -6.668 -3.124 -2.385 1.00 90.88 114 ALA A O 1
ATOM 851 N N . ALA A 1 115 ? -8.377 -4.259 -1.478 1.00 93.12 115 ALA A N 1
ATOM 852 C CA . ALA A 1 115 ? -7.818 -5.578 -1.776 1.00 93.12 115 ALA A CA 1
ATOM 853 C C . ALA A 1 115 ? -7.642 -5.806 -3.288 1.00 93.12 115 ALA A C 1
ATOM 855 O O . ALA A 1 115 ? -6.601 -6.307 -3.722 1.00 93.12 115 ALA A O 1
ATOM 856 N N . ALA A 1 116 ? -8.625 -5.397 -4.095 1.00 92.44 116 ALA A N 1
ATOM 857 C CA . ALA A 1 116 ? -8.543 -5.471 -5.550 1.00 92.44 116 ALA A CA 1
ATOM 858 C C . ALA A 1 116 ? -7.421 -4.580 -6.113 1.00 92.44 116 ALA A C 1
ATOM 860 O O . ALA A 1 116 ? -6.665 -5.025 -6.978 1.00 92.44 116 ALA A O 1
ATOM 861 N N . ALA A 1 117 ? -7.269 -3.356 -5.596 1.00 92.06 117 ALA A N 1
ATOM 862 C CA . ALA A 1 117 ? -6.215 -2.4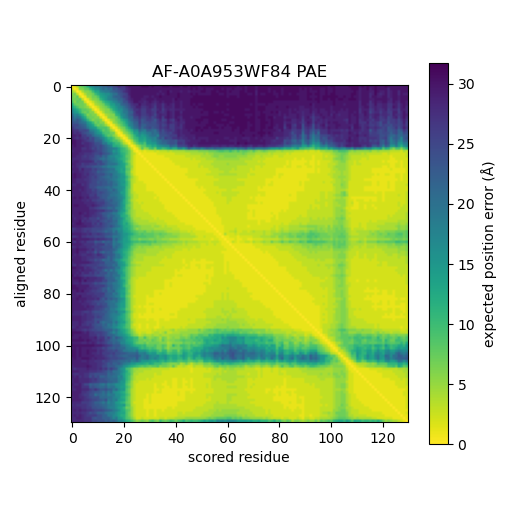32 -6.008 1.00 92.06 117 ALA A CA 1
ATOM 863 C C . ALA A 1 117 ? -4.811 -2.962 -5.669 1.00 92.06 117 ALA A C 1
ATOM 865 O O . ALA A 1 117 ? -3.927 -2.927 -6.526 1.00 92.06 117 ALA A O 1
ATOM 866 N N . ILE A 1 118 ? -4.621 -3.516 -4.463 1.00 95.56 118 ILE A N 1
ATOM 867 C CA . ILE A 1 118 ? -3.369 -4.175 -4.049 1.00 95.56 118 ILE A CA 1
ATOM 868 C C . ILE A 1 118 ? -3.027 -5.313 -5.019 1.00 95.56 118 ILE A C 1
ATOM 870 O O . ILE A 1 118 ? -1.932 -5.344 -5.581 1.00 95.56 118 ILE A O 1
ATOM 874 N N . ALA A 1 119 ? -3.978 -6.220 -5.263 1.00 96.31 119 ALA A N 1
ATOM 875 C CA . ALA A 1 119 ? -3.759 -7.375 -6.129 1.00 96.31 119 ALA A CA 1
ATOM 876 C C . ALA A 1 119 ? -3.433 -6.970 -7.576 1.00 96.31 119 ALA A C 1
ATOM 878 O O . ALA A 1 119 ? -2.564 -7.573 -8.208 1.00 96.31 119 ALA A O 1
ATOM 879 N N . ALA A 1 120 ? -4.103 -5.938 -8.099 1.00 93.56 120 ALA A N 1
ATOM 880 C CA . ALA A 1 120 ? -3.843 -5.414 -9.435 1.00 93.56 120 ALA A CA 1
ATOM 881 C C . ALA A 1 120 ? -2.444 -4.784 -9.540 1.00 93.56 120 ALA A C 1
ATOM 883 O O . ALA A 1 120 ? -1.717 -5.065 -10.497 1.00 93.56 120 ALA A O 1
ATOM 884 N N . ALA A 1 121 ? -2.044 -3.980 -8.549 1.00 95.06 121 ALA A N 1
ATOM 885 C CA . ALA A 1 121 ? -0.713 -3.382 -8.491 1.00 95.06 121 ALA A CA 1
ATOM 886 C C . ALA A 1 121 ? 0.391 -4.450 -8.422 1.00 95.06 121 ALA A C 1
ATOM 888 O O . ALA A 1 121 ? 1.350 -4.393 -9.194 1.00 95.06 121 ALA A O 1
ATOM 889 N N . ASP A 1 122 ? 0.228 -5.464 -7.567 1.00 96.88 122 ASP A N 1
ATOM 890 C CA . ASP A 1 122 ? 1.191 -6.560 -7.432 1.00 96.88 122 ASP A CA 1
ATOM 891 C C . ASP A 1 122 ? 1.311 -7.383 -8.717 1.00 96.88 122 ASP A C 1
ATOM 893 O O . ASP A 1 122 ? 2.422 -7.667 -9.170 1.00 96.88 122 ASP A O 1
ATOM 897 N N . ALA A 1 123 ? 0.183 -7.733 -9.341 1.00 97.25 123 ALA A N 1
ATOM 898 C CA . ALA A 1 123 ? 0.177 -8.488 -10.590 1.00 97.25 123 ALA A CA 1
ATOM 899 C C . ALA A 1 123 ? 0.860 -7.721 -11.734 1.00 97.25 123 ALA A C 1
ATOM 901 O O . ALA A 1 123 ? 1.588 -8.325 -12.524 1.00 97.25 123 ALA A O 1
ATOM 902 N N . CYS A 1 124 ? 0.664 -6.400 -11.804 1.00 96.50 124 CYS A N 1
ATOM 903 C CA . CYS A 1 124 ? 1.317 -5.541 -12.791 1.00 96.50 124 CYS A CA 1
ATOM 904 C C . CYS A 1 124 ? 2.833 -5.458 -12.545 1.00 96.50 124 CYS A C 1
ATOM 906 O O . CYS A 1 124 ? 3.633 -5.638 -13.462 1.00 96.50 124 CYS A O 1
ATOM 908 N N . ALA A 1 125 ? 3.242 -5.214 -11.296 1.00 95.50 125 ALA A N 1
ATOM 909 C CA . ALA A 1 125 ? 4.636 -4.944 -10.951 1.00 95.50 125 ALA A CA 1
ATOM 910 C C . ALA A 1 125 ? 5.520 -6.202 -10.885 1.00 95.50 125 ALA A C 1
ATOM 912 O O . ALA A 1 125 ? 6.723 -6.113 -11.142 1.00 95.50 125 ALA A O 1
ATOM 913 N N . ALA A 1 126 ? 4.955 -7.373 -10.564 1.00 95.62 126 ALA A N 1
ATOM 914 C CA . ALA A 1 126 ? 5.694 -8.626 -10.395 1.00 95.62 126 ALA A CA 1
ATOM 915 C C . ALA A 1 126 ? 6.703 -8.934 -11.527 1.00 95.62 126 ALA A C 1
ATOM 917 O O . ALA A 1 126 ? 7.886 -9.092 -11.217 1.00 95.62 126 ALA A O 1
ATOM 918 N N . PRO A 1 127 ? 6.328 -8.957 -12.824 1.00 94.38 127 PRO A N 1
ATOM 919 C CA . PRO A 1 127 ? 7.266 -9.262 -13.916 1.00 94.38 127 PRO A CA 1
ATOM 920 C C . PRO A 1 127 ? 8.347 -8.189 -14.157 1.00 94.38 127 PRO A C 1
ATOM 922 O O . PRO A 1 127 ? 9.288 -8.414 -14.925 1.00 94.38 127 PRO A O 1
ATOM 925 N N . LEU A 1 128 ? 8.210 -7.007 -13.552 1.00 92.81 128 LEU A N 1
ATOM 926 C CA . LEU A 1 128 ? 9.120 -5.869 -13.717 1.00 92.81 128 LEU A CA 1
ATOM 927 C C . LEU A 1 128 ? 10.085 -5.705 -12.534 1.00 92.81 128 LEU A C 1
ATOM 929 O O . LEU A 1 128 ? 11.113 -5.035 -12.675 1.00 92.81 128 LEU A O 1
ATOM 933 N N . LEU A 1 129 ? 9.774 -6.313 -11.384 1.00 90.56 129 LEU A N 1
ATOM 934 C CA . LEU A 1 129 ? 10.580 -6.257 -10.159 1.00 90.56 129 LEU A CA 1
ATOM 935 C C . LEU A 1 129 ? 11.432 -7.509 -9.906 1.00 90.56 129 LEU A C 1
ATOM 937 O O . LEU A 1 129 ? 12.443 -7.402 -9.205 1.00 90.56 129 LEU A O 1
ATOM 941 N N . THR A 1 130 ? 11.089 -8.649 -10.512 1.00 82.44 130 THR A N 1
ATOM 942 C CA . THR A 1 130 ? 11.981 -9.824 -10.605 1.00 82.44 130 THR A CA 1
ATOM 943 C C . THR A 1 130 ? 13.245 -9.513 -11.397 1.00 82.44 130 THR A C 1
ATOM 945 O O . THR A 1 130 ? 14.297 -10.096 -11.071 1.00 82.44 130 THR A O 1
#

Radius of gyration: 21.07 Å; Cα contacts (8 Å, |Δi|>4): 102; chains: 1; bounding box: 38×66×55 Å

Foldseek 3Di:
DDDDDDDDDPPPDPPDDCPDPDPPCPLVLLQVLLLLLLVLLVLLVLLLVVLVVCLVPDDAPDPVRVVVSVVVSVVSNVLSVVSNVLSVQSCVVNVHDRDDDDPPDDDNHDPVNSVVSSVVSCVSSVVVND